Protein AF-A0A968QS56-F1 (afdb_monomer)

Radius of gyration: 32.61 Å; Cα contacts (8 Å, |Δi|>4): 14; chains: 1; bounding box: 81×59×66 Å

Sequence (95 aa):
NRLLIVIHHLVVDGVSWRILLEDIETAYRQSLAGKAVVLPEKSDSFKRWAEKMTRIAIPKNYSEKYHSGNRLNLFRSKQLQEITTPAFISKKTMN

Secondary structure (DSSP, 8-state):
--------GGG--HHHHHHHHHHHHHHHHHHHTTPPP-PPPP-S-HHHHHHHHHHHHS-TTHHHHS--TTTTSTTHHHHTTSSS-----------

pLDDT: mean 70.41, std 20.46, range [31.72, 93.31]

Mean predicted aligned error: 17.02 Å

Structure (mmCIF, N/CA/C/O backbone):
data_AF-A0A968QS56-F1
#
_entry.id   AF-A0A968QS56-F1
#
loop_
_atom_site.group_PDB
_atom_site.id
_atom_site.type_symbol
_atom_site.label_atom_id
_atom_site.label_alt_id
_atom_site.label_comp_id
_atom_site.label_asym_id
_atom_site.label_entity_id
_atom_site.label_seq_id
_atom_site.pdbx_PDB_ins_code
_atom_site.Cartn_x
_atom_site.Cartn_y
_atom_site.Cartn_z
_atom_site.occupancy
_atom_site.B_iso_or_equiv
_atom_site.auth_seq_id
_atom_site.auth_comp_id
_atom_site.auth_asym_id
_atom_site.auth_atom_id
_atom_site.pdbx_PDB_model_num
ATOM 1 N N . ASN A 1 1 ? -16.322 -10.943 11.974 1.00 66.25 1 ASN A N 1
ATOM 2 C CA . ASN A 1 1 ? -16.029 -10.125 10.776 1.00 66.25 1 ASN A CA 1
ATOM 3 C C . ASN A 1 1 ? -14.821 -10.660 10.042 1.00 66.25 1 ASN A C 1
ATOM 5 O O . ASN A 1 1 ? -13.826 -10.950 10.688 1.00 66.25 1 ASN A O 1
ATOM 9 N N . ARG A 1 2 ? -14.911 -10.801 8.716 1.00 85.56 2 ARG A N 1
ATOM 10 C CA . ARG A 1 2 ? -13.772 -11.104 7.837 1.00 85.56 2 ARG A CA 1
ATOM 11 C C . ARG A 1 2 ? -13.581 -9.920 6.888 1.00 85.56 2 ARG A C 1
ATOM 13 O O . ARG A 1 2 ? -14.578 -9.357 6.444 1.00 85.56 2 ARG A O 1
ATOM 20 N N . LEU A 1 3 ? -12.334 -9.550 6.611 1.00 86.06 3 LEU A N 1
ATOM 21 C CA . LEU A 1 3 ? -11.968 -8.488 5.672 1.00 86.06 3 LEU A CA 1
ATOM 22 C C . LEU A 1 3 ? -11.268 -9.122 4.466 1.00 86.06 3 LEU A C 1
ATOM 24 O O . LEU A 1 3 ? -10.367 -9.939 4.645 1.00 86.06 3 LEU A O 1
ATOM 28 N N . LEU A 1 4 ? -11.690 -8.751 3.259 1.00 89.12 4 LEU A N 1
ATOM 29 C CA . LEU A 1 4 ? -11.048 -9.139 2.006 1.00 89.12 4 LEU A CA 1
ATOM 30 C C . LEU A 1 4 ? -10.458 -7.888 1.353 1.00 89.12 4 LEU A C 1
ATOM 32 O O . LEU A 1 4 ? -11.156 -6.890 1.194 1.00 89.12 4 LEU A O 1
ATOM 36 N N . ILE A 1 5 ? -9.186 -7.962 0.966 1.00 88.19 5 ILE A N 1
ATOM 37 C CA . ILE A 1 5 ? -8.470 -6.893 0.268 1.00 88.19 5 ILE A CA 1
ATOM 38 C C . ILE A 1 5 ? -8.070 -7.433 -1.103 1.00 88.19 5 ILE A C 1
ATOM 40 O O . ILE A 1 5 ? -7.395 -8.456 -1.192 1.00 88.19 5 ILE A O 1
ATOM 44 N N . VAL A 1 6 ? -8.492 -6.748 -2.168 1.00 90.50 6 VAL A N 1
ATOM 45 C CA . VAL A 1 6 ? -8.154 -7.102 -3.553 1.00 90.50 6 VAL A CA 1
ATOM 46 C C . V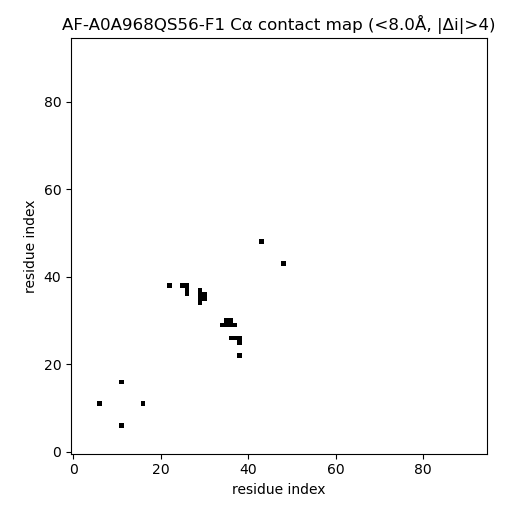AL A 1 6 ? -7.426 -5.928 -4.186 1.00 90.50 6 VAL A C 1
ATOM 48 O O . VAL A 1 6 ? -7.974 -4.833 -4.292 1.00 90.50 6 VAL A O 1
ATOM 51 N N . ILE A 1 7 ? -6.185 -6.165 -4.605 1.00 91.19 7 ILE A N 1
ATOM 52 C CA . ILE A 1 7 ? -5.333 -5.181 -5.273 1.00 91.19 7 ILE A CA 1
ATOM 53 C C . ILE A 1 7 ? -4.807 -5.815 -6.556 1.00 91.19 7 ILE A C 1
ATOM 55 O O . ILE A 1 7 ? -4.435 -6.987 -6.578 1.00 91.19 7 ILE A O 1
ATOM 59 N N . HIS A 1 8 ? -4.804 -5.044 -7.640 1.00 91.44 8 HIS A N 1
ATOM 60 C CA . HIS A 1 8 ? -4.368 -5.522 -8.946 1.00 91.44 8 HIS A CA 1
ATOM 61 C C . HIS A 1 8 ? -2.851 -5.793 -8.961 1.00 91.44 8 HIS A C 1
ATOM 63 O O . HIS A 1 8 ? -2.070 -4.957 -8.511 1.00 91.44 8 HIS A O 1
ATOM 69 N N . HIS A 1 9 ? -2.412 -6.925 -9.523 1.00 86.62 9 HIS A N 1
ATOM 70 C CA . HIS A 1 9 ? -0.999 -7.342 -9.498 1.00 86.62 9 HIS A CA 1
ATOM 71 C C . HIS A 1 9 ? -0.019 -6.369 -10.171 1.00 86.62 9 HIS A C 1
ATOM 73 O O . HIS A 1 9 ? 1.166 -6.399 -9.862 1.00 86.62 9 HIS A O 1
ATOM 79 N N . LEU A 1 10 ? -0.485 -5.475 -11.050 1.00 86.50 10 LEU A N 1
ATOM 80 C CA . LEU A 1 10 ? 0.387 -4.474 -11.682 1.00 86.50 10 LEU A CA 1
ATOM 81 C C . LEU A 1 10 ? 0.953 -3.441 -10.698 1.00 86.50 10 LEU A C 1
ATOM 83 O O . LEU A 1 10 ? 1.907 -2.749 -11.040 1.00 86.50 10 LEU A O 1
ATOM 87 N N . VAL A 1 11 ? 0.363 -3.309 -9.507 1.00 84.38 11 VAL A N 1
ATOM 88 C CA . VAL A 1 11 ? 0.756 -2.296 -8.516 1.00 84.38 11 VAL A CA 1
ATOM 89 C C . VAL A 1 11 ? 1.209 -2.894 -7.183 1.00 84.38 11 VAL A C 1
ATOM 91 O O . VAL A 1 11 ? 1.522 -2.139 -6.267 1.00 84.38 11 VAL A O 1
ATOM 94 N N . VAL A 1 12 ? 1.233 -4.226 -7.051 1.00 85.44 12 VAL A N 1
ATOM 95 C CA . VAL A 1 12 ? 1.577 -4.903 -5.794 1.00 85.44 12 VAL A CA 1
ATOM 96 C C . VAL A 1 12 ? 2.378 -6.181 -6.044 1.00 85.44 12 VAL A C 1
ATOM 98 O O . VAL A 1 12 ? 2.014 -7.013 -6.876 1.00 85.44 12 VAL A O 1
ATOM 101 N N . ASP A 1 13 ? 3.450 -6.356 -5.276 1.00 87.31 13 ASP A N 1
ATOM 102 C CA . ASP A 1 13 ? 4.265 -7.569 -5.222 1.00 87.31 13 ASP A CA 1
ATOM 103 C C . ASP A 1 13 ? 4.241 -8.197 -3.813 1.00 87.31 13 ASP A C 1
ATOM 105 O O . ASP A 1 13 ? 3.608 -7.688 -2.883 1.00 87.31 13 ASP A O 1
ATOM 109 N N . GLY A 1 14 ? 4.913 -9.339 -3.640 1.00 85.81 14 GLY A N 1
ATOM 110 C CA . GLY A 1 14 ? 4.949 -10.046 -2.353 1.00 85.81 14 GLY A CA 1
ATOM 111 C C . GLY A 1 14 ? 5.563 -9.234 -1.204 1.00 85.81 14 GLY A C 1
ATOM 112 O O . GLY A 1 14 ? 5.181 -9.425 -0.051 1.00 85.81 14 GLY A O 1
ATOM 113 N N . VAL A 1 15 ? 6.479 -8.305 -1.498 1.00 85.69 15 VAL A N 1
ATOM 114 C CA . VAL A 1 15 ? 7.084 -7.423 -0.487 1.00 85.69 15 VAL A CA 1
ATOM 115 C C . VAL A 1 15 ? 6.114 -6.303 -0.109 1.00 85.69 15 VAL A C 1
ATOM 117 O O . VAL A 1 15 ? 5.931 -6.025 1.075 1.00 85.69 15 VAL A O 1
ATOM 120 N N . SER A 1 16 ? 5.422 -5.726 -1.092 1.00 88.62 16 SER A N 1
ATOM 121 C CA . SER A 1 16 ? 4.410 -4.683 -0.899 1.00 88.62 16 SER A CA 1
ATOM 122 C C . SER A 1 16 ? 3.273 -5.151 0.007 1.00 88.62 16 SER A C 1
ATOM 124 O O . SER A 1 16 ? 2.801 -4.378 0.835 1.00 88.62 16 SER A O 1
ATOM 126 N N . TRP A 1 17 ? 2.864 -6.423 -0.084 1.00 88.94 17 TRP A N 1
ATOM 127 C CA . TRP A 1 17 ? 1.845 -6.984 0.810 1.00 88.94 17 TRP A CA 1
ATOM 128 C C . TRP A 1 17 ? 2.258 -6.978 2.283 1.00 88.94 17 TR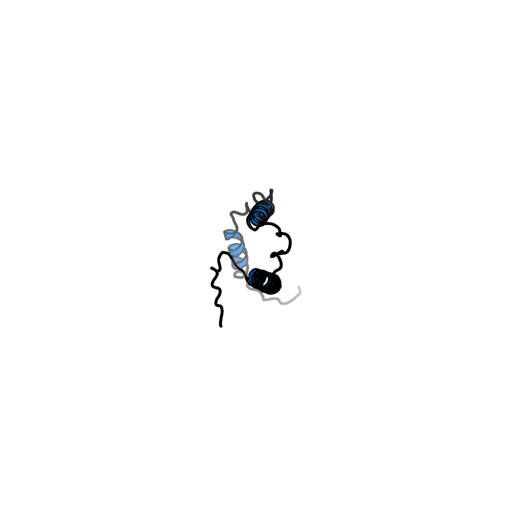P A C 1
ATOM 130 O O . TRP A 1 17 ? 1.414 -6.713 3.135 1.00 88.94 17 TRP A O 1
ATOM 140 N N . ARG A 1 18 ? 3.533 -7.237 2.600 1.00 89.25 18 ARG A N 1
ATOM 141 C CA . ARG A 1 18 ? 4.016 -7.196 3.990 1.00 89.25 18 ARG A CA 1
ATOM 142 C C . ARG A 1 18 ? 3.921 -5.785 4.560 1.00 89.25 18 ARG A C 1
ATOM 144 O O . ARG A 1 18 ? 3.341 -5.609 5.623 1.00 89.25 18 ARG A O 1
ATOM 151 N N . ILE A 1 19 ? 4.409 -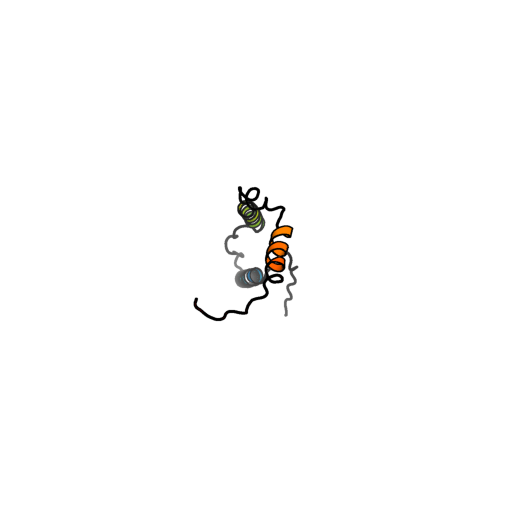4.802 3.805 1.00 89.19 19 ILE A N 1
ATOM 152 C CA . ILE A 1 19 ? 4.366 -3.385 4.193 1.00 89.19 19 ILE A CA 1
ATOM 153 C C . ILE A 1 19 ? 2.910 -2.934 4.373 1.00 89.19 19 ILE A C 1
ATOM 155 O O . ILE A 1 19 ? 2.563 -2.349 5.392 1.00 89.19 19 ILE A O 1
ATOM 159 N N . LEU A 1 20 ? 2.030 -3.279 3.426 1.00 89.75 20 LEU A N 1
ATOM 160 C CA . LEU A 1 20 ? 0.614 -2.917 3.487 1.00 89.75 20 LEU A CA 1
ATOM 161 C C . LEU A 1 20 ? -0.083 -3.493 4.730 1.00 89.75 20 LEU A C 1
ATOM 163 O O . LEU A 1 20 ? -0.863 -2.796 5.374 1.00 89.75 20 LEU A O 1
ATOM 167 N N . LEU A 1 21 ? 0.164 -4.763 5.062 1.00 90.38 21 LEU A N 1
ATOM 168 C CA . LEU A 1 21 ? -0.454 -5.402 6.225 1.00 90.38 21 LEU A CA 1
ATOM 169 C C . LEU A 1 21 ? 0.071 -4.820 7.545 1.00 90.38 21 LEU A C 1
ATOM 171 O O . LEU A 1 21 ? -0.732 -4.582 8.446 1.00 90.38 21 LEU A O 1
ATOM 175 N N . GLU A 1 22 ? 1.374 -4.542 7.638 1.00 89.94 22 GLU A N 1
ATOM 176 C CA . GLU A 1 22 ? 1.994 -3.885 8.799 1.00 89.94 22 GLU A CA 1
ATOM 177 C C . GLU A 1 22 ? 1.431 -2.464 9.016 1.00 89.94 22 GLU A C 1
ATOM 179 O O . GLU A 1 22 ? 1.078 -2.091 10.142 1.00 89.94 22 GLU A O 1
ATOM 184 N N . ASP A 1 23 ? 1.257 -1.690 7.940 1.00 91.25 23 ASP A N 1
ATOM 185 C CA . ASP A 1 23 ? 0.659 -0.351 7.992 1.00 91.25 23 ASP A CA 1
ATOM 186 C C . ASP A 1 23 ? -0.827 -0.398 8.386 1.00 91.25 23 ASP A C 1
ATOM 188 O O . ASP A 1 23 ? -1.276 0.402 9.213 1.00 91.25 23 ASP A O 1
ATOM 192 N N . ILE A 1 24 ? -1.598 -1.351 7.843 1.00 92.31 24 ILE A N 1
ATOM 193 C CA . ILE A 1 24 ? -3.016 -1.543 8.195 1.00 92.31 24 ILE A CA 1
ATOM 194 C C . ILE A 1 24 ? -3.160 -1.906 9.673 1.00 92.31 24 ILE A C 1
ATOM 196 O O . ILE A 1 24 ? -4.005 -1.331 10.363 1.00 92.31 24 ILE A O 1
ATOM 200 N N . GLU A 1 25 ? -2.346 -2.834 10.178 1.00 91.69 25 GLU A N 1
ATOM 201 C CA . GLU A 1 25 ? -2.356 -3.208 11.592 1.00 91.69 25 GLU A CA 1
ATOM 202 C C . GLU A 1 25 ? -2.026 -2.001 12.481 1.00 91.69 25 GLU A C 1
ATOM 204 O O . GLU A 1 25 ? -2.730 -1.728 13.460 1.00 91.69 25 GLU A O 1
ATOM 209 N N . THR A 1 26 ? -0.996 -1.239 12.114 1.00 91.56 26 THR A N 1
ATOM 210 C CA . THR A 1 26 ? -0.553 -0.053 12.856 1.00 91.56 26 THR A CA 1
ATOM 211 C C . THR A 1 26 ? -1.645 1.015 12.910 1.00 91.56 26 THR A C 1
ATOM 213 O O . THR A 1 26 ? -2.002 1.483 13.996 1.00 91.56 26 THR A O 1
ATOM 216 N N . ALA A 1 27 ? -2.231 1.355 11.760 1.00 92.00 27 ALA A N 1
ATOM 217 C CA . ALA A 1 27 ? -3.319 2.321 11.665 1.00 92.00 27 ALA A CA 1
ATOM 218 C C . ALA A 1 27 ? -4.558 1.867 12.448 1.00 92.00 27 ALA A C 1
ATOM 220 O O . ALA A 1 27 ? -5.167 2.663 13.165 1.00 92.00 27 ALA A O 1
ATOM 221 N N . TYR A 1 28 ? -4.905 0.579 12.369 1.00 92.19 28 TYR A N 1
ATOM 222 C CA . TYR A 1 28 ? -6.041 0.018 13.094 1.00 92.19 28 TYR A CA 1
ATOM 223 C C . TYR A 1 28 ? -5.847 0.097 14.613 1.00 92.19 28 TYR A C 1
ATOM 225 O O . TYR A 1 28 ? -6.746 0.540 15.328 1.00 92.19 28 TYR A O 1
ATOM 233 N N . ARG A 1 29 ? -4.657 -0.252 15.123 1.00 92.44 29 ARG A N 1
ATOM 234 C CA . ARG A 1 29 ? -4.346 -0.157 16.561 1.00 92.44 29 ARG A CA 1
ATOM 235 C C . ARG A 1 29 ? -4.337 1.286 17.061 1.00 92.44 29 ARG A C 1
ATOM 237 O O . ARG A 1 29 ? -4.842 1.547 18.152 1.00 92.44 29 ARG A O 1
ATOM 244 N N . GLN A 1 30 ? -3.789 2.222 16.287 1.00 92.75 30 GLN A N 1
ATOM 245 C CA . GLN A 1 30 ? -3.795 3.647 16.639 1.00 92.75 30 GLN A CA 1
ATOM 246 C C . GLN A 1 30 ? -5.222 4.212 16.650 1.00 92.75 30 GLN A C 1
ATOM 248 O O . GLN A 1 30 ? -5.596 4.889 17.607 1.00 92.75 30 GLN A O 1
ATOM 253 N N . SER A 1 31 ? -6.036 3.853 15.653 1.00 92.25 31 SER A N 1
ATOM 254 C CA . SER A 1 31 ? -7.445 4.247 15.569 1.00 92.25 31 SER A CA 1
ATOM 255 C C . SER A 1 31 ? -8.274 3.685 16.728 1.00 92.25 31 SER A C 1
ATOM 257 O O . SER A 1 31 ? -9.010 4.437 17.364 1.00 92.25 31 SER A O 1
ATOM 259 N N . LEU A 1 32 ? -8.094 2.405 17.078 1.00 93.31 32 LEU A N 1
ATOM 260 C CA . LEU A 1 32 ? -8.729 1.795 18.253 1.00 93.31 32 LEU A CA 1
ATOM 261 C C . LEU A 1 32 ? -8.334 2.484 19.564 1.00 93.31 32 LEU A C 1
ATOM 263 O O . LEU A 1 32 ? -9.148 2.587 20.476 1.00 93.31 32 LEU A O 1
ATOM 267 N N . ALA A 1 33 ? -7.095 2.966 19.661 1.00 93.31 33 ALA A N 1
ATOM 268 C CA . ALA A 1 33 ? -6.609 3.717 20.814 1.00 93.31 33 ALA A CA 1
ATOM 269 C C . ALA A 1 33 ? -7.044 5.198 20.813 1.00 93.31 33 ALA A C 1
ATOM 271 O O . ALA A 1 33 ? -6.606 5.949 21.685 1.00 93.31 33 ALA A O 1
ATOM 272 N N . GLY A 1 34 ? -7.848 5.640 19.835 1.00 91.81 34 GLY A N 1
ATOM 273 C CA . GLY A 1 34 ? -8.278 7.034 19.685 1.00 91.81 34 GLY A CA 1
ATOM 274 C C . GLY A 1 34 ? -7.146 8.002 19.322 1.00 91.81 34 GLY A C 1
ATOM 275 O O . GLY A 1 34 ? -7.283 9.209 19.505 1.00 91.81 34 GLY A O 1
ATOM 276 N N . LYS A 1 35 ? -6.008 7.488 18.843 1.00 89.00 35 LYS A N 1
ATOM 277 C CA . LYS A 1 35 ? -4.841 8.283 18.450 1.00 89.00 35 LYS A CA 1
ATOM 278 C C . LYS A 1 35 ? -4.915 8.627 16.965 1.00 89.00 35 LYS A C 1
ATOM 280 O O . LYS A 1 35 ? -5.451 7.864 16.163 1.00 89.00 35 LYS A O 1
ATOM 285 N N . ALA A 1 36 ? -4.335 9.768 16.595 1.00 89.12 36 ALA A N 1
ATOM 286 C CA . ALA A 1 36 ? -4.134 10.106 15.191 1.00 89.12 36 ALA A CA 1
ATOM 287 C C . ALA A 1 36 ? -3.243 9.049 14.516 1.00 89.12 36 ALA A C 1
ATOM 289 O O . ALA A 1 36 ? -2.264 8.595 15.113 1.00 89.12 36 ALA A O 1
ATOM 290 N N . VAL A 1 37 ? -3.593 8.664 13.285 1.00 91.06 37 VAL A N 1
ATOM 291 C CA . VAL A 1 37 ? -2.840 7.657 12.533 1.00 91.06 37 VAL A CA 1
ATOM 292 C C . VAL A 1 37 ? -1.529 8.263 12.028 1.00 91.06 37 VAL A C 1
ATOM 294 O O . VAL A 1 37 ? -1.543 9.220 11.257 1.00 91.06 37 VAL A O 1
ATOM 297 N N . VAL A 1 38 ? -0.404 7.694 12.453 1.00 89.38 38 VAL A N 1
ATOM 298 C CA . VAL A 1 38 ? 0.951 8.053 12.031 1.00 89.38 38 VAL A CA 1
ATOM 299 C C . VAL A 1 38 ? 1.620 6.798 11.487 1.00 89.38 38 VAL A C 1
ATOM 301 O O . VAL A 1 38 ? 1.844 5.833 12.223 1.00 89.38 38 VAL A O 1
ATOM 304 N N . LEU A 1 39 ? 1.920 6.832 10.191 1.00 89.44 39 LEU A N 1
ATOM 305 C CA . LEU A 1 39 ? 2.641 5.788 9.468 1.00 89.44 39 LEU A CA 1
ATOM 306 C C . LEU A 1 39 ? 4.111 6.191 9.270 1.00 89.44 39 LEU A C 1
ATOM 308 O O . LEU A 1 39 ? 4.427 7.383 9.369 1.00 89.44 39 LEU A O 1
ATOM 312 N N . PRO A 1 40 ? 5.007 5.228 8.989 1.00 83.38 40 PRO A N 1
ATOM 313 C CA . PRO A 1 40 ? 6.399 5.513 8.662 1.00 83.38 40 PRO A CA 1
ATOM 314 C C . PRO A 1 40 ? 6.537 6.489 7.485 1.00 83.38 40 PRO A C 1
ATOM 316 O O . PRO A 1 40 ? 5.645 6.614 6.640 1.00 83.38 40 PRO A O 1
ATOM 319 N N . GLU A 1 41 ? 7.677 7.178 7.409 1.00 83.50 41 GLU A N 1
ATOM 320 C CA . GLU A 1 41 ? 7.960 8.048 6.269 1.00 83.50 41 GLU A CA 1
ATOM 321 C C . GLU A 1 41 ? 7.958 7.263 4.952 1.00 83.50 41 GLU A C 1
ATOM 323 O O . GLU A 1 41 ? 8.386 6.109 4.876 1.00 83.50 41 GLU A O 1
ATOM 328 N N . LYS A 1 42 ? 7.481 7.913 3.887 1.00 80.06 42 LYS A N 1
ATOM 329 C CA . LYS A 1 42 ? 7.419 7.301 2.560 1.00 80.06 42 LYS A CA 1
ATOM 330 C C . LYS A 1 42 ? 8.827 6.977 2.066 1.00 80.06 42 LYS A C 1
ATOM 332 O O . LYS A 1 42 ? 9.686 7.855 2.014 1.00 80.06 42 LYS A O 1
ATOM 337 N N . SER A 1 43 ? 9.028 5.744 1.612 1.00 79.94 43 SER A N 1
ATOM 338 C CA . SER A 1 43 ? 10.220 5.368 0.854 1.00 79.94 43 SER A CA 1
ATOM 339 C C . SER A 1 43 ? 10.248 6.044 -0.525 1.00 79.94 43 SER A C 1
ATOM 341 O O . SER A 1 43 ? 9.293 6.708 -0.943 1.00 79.94 43 SER A O 1
ATOM 343 N N . ASP A 1 44 ? 11.337 5.839 -1.273 1.00 79.00 44 ASP A N 1
ATOM 344 C CA . ASP A 1 44 ? 11.444 6.286 -2.664 1.00 79.00 44 ASP A CA 1
ATOM 345 C C . ASP A 1 44 ? 10.218 5.850 -3.479 1.00 79.00 44 ASP A C 1
ATOM 347 O O . ASP A 1 44 ? 9.802 4.691 -3.449 1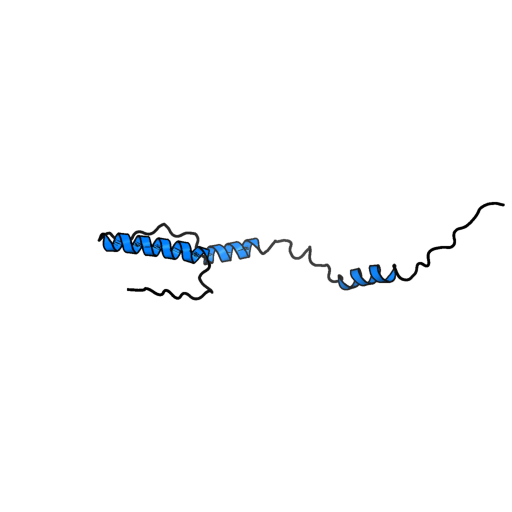.00 79.00 44 ASP A O 1
ATOM 351 N N . SER A 1 45 ? 9.631 6.793 -4.218 1.00 83.12 45 SER A N 1
ATOM 352 C CA . SER A 1 45 ? 8.459 6.504 -5.037 1.00 83.12 45 SER A CA 1
ATOM 353 C C . SER A 1 45 ? 8.813 5.561 -6.188 1.00 83.12 45 SER A C 1
ATOM 355 O O . SER A 1 45 ? 9.889 5.657 -6.787 1.00 83.12 45 SER A O 1
ATOM 357 N N . PHE A 1 46 ? 7.863 4.699 -6.563 1.00 79.69 46 PHE A N 1
ATOM 358 C CA . PHE A 1 46 ? 8.008 3.783 -7.699 1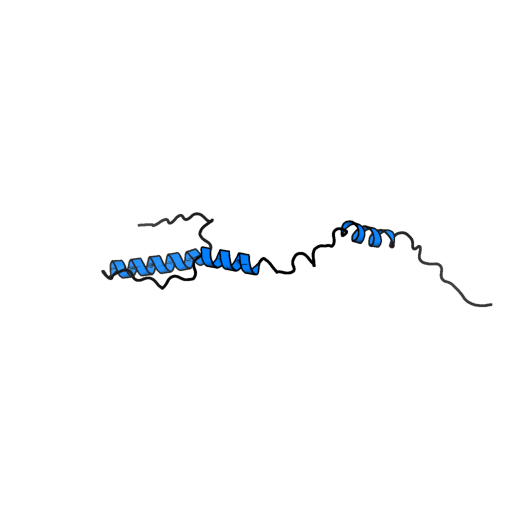.00 79.69 46 PHE A CA 1
ATOM 359 C C . PHE A 1 46 ? 8.451 4.505 -8.984 1.00 79.69 46 PHE A C 1
ATOM 361 O O . PHE A 1 46 ? 9.338 4.039 -9.696 1.00 79.69 46 PHE A O 1
ATOM 368 N N . LYS A 1 47 ? 7.906 5.704 -9.234 1.00 82.62 47 LYS A N 1
ATOM 369 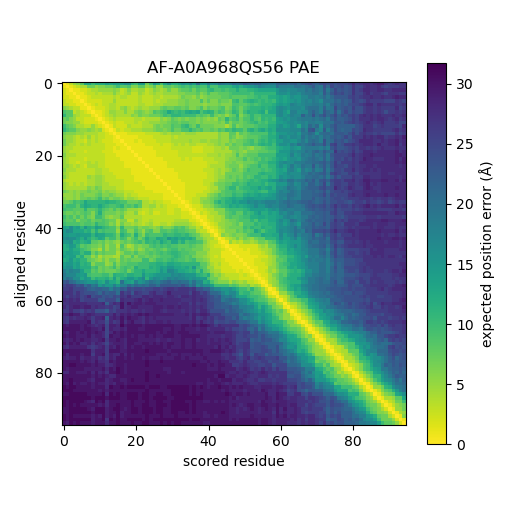C CA . LYS A 1 47 ? 8.293 6.564 -10.361 1.00 82.62 47 LYS A CA 1
ATOM 370 C C . LYS A 1 47 ? 9.787 6.903 -10.342 1.00 82.62 47 LYS A C 1
ATOM 372 O O . LYS A 1 47 ? 10.472 6.710 -11.342 1.00 82.62 47 LYS A O 1
ATOM 377 N N . ARG A 1 48 ? 10.301 7.373 -9.202 1.00 81.56 48 ARG A N 1
ATOM 378 C CA . ARG A 1 48 ? 11.711 7.763 -9.068 1.00 81.56 48 ARG A CA 1
ATOM 379 C C . ARG A 1 48 ? 12.641 6.556 -9.215 1.00 81.56 48 ARG A C 1
ATOM 381 O O . ARG A 1 48 ? 13.715 6.674 -9.805 1.00 81.56 48 ARG A O 1
ATOM 388 N N . TRP A 1 49 ? 12.224 5.388 -8.730 1.00 82.56 49 TRP A N 1
ATOM 389 C CA . TRP A 1 49 ? 12.944 4.137 -8.960 1.00 82.56 49 TRP A CA 1
ATOM 390 C C . TRP A 1 49 ? 12.975 3.751 -10.448 1.00 82.56 49 TRP A C 1
ATOM 392 O O . TRP A 1 49 ? 14.048 3.454 -10.971 1.00 82.56 49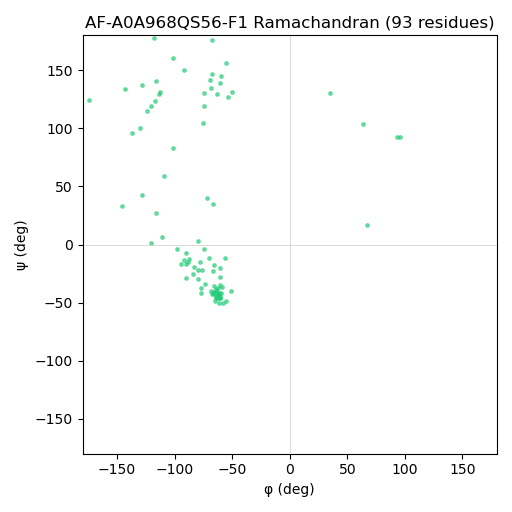 TRP A O 1
ATOM 402 N N . ALA A 1 50 ? 11.845 3.835 -11.156 1.00 82.56 50 ALA A N 1
ATOM 403 C CA . ALA A 1 50 ? 11.755 3.510 -12.583 1.00 82.56 50 ALA A CA 1
ATOM 404 C C . ALA A 1 50 ? 12.602 4.455 -13.460 1.00 82.56 50 ALA A C 1
ATOM 406 O O . ALA A 1 50 ? 13.303 4.020 -14.380 1.00 82.56 50 ALA A O 1
ATOM 407 N N . GLU A 1 51 ? 12.612 5.749 -13.135 1.00 84.38 51 GLU A N 1
ATOM 408 C CA . GLU A 1 51 ? 13.478 6.742 -13.782 1.00 84.38 51 GLU A CA 1
ATOM 409 C C . GLU A 1 51 ? 14.965 6.420 -13.562 1.00 84.38 51 GLU A C 1
ATOM 411 O O . GLU A 1 51 ? 15.778 6.501 -14.489 1.00 84.38 51 GLU A O 1
ATOM 416 N N . LYS A 1 52 ? 15.338 6.005 -12.343 1.00 83.38 52 LYS A N 1
ATOM 417 C CA . LYS A 1 52 ? 16.712 5.603 -12.013 1.00 83.38 52 LYS A CA 1
ATOM 418 C C . LYS A 1 52 ? 17.119 4.313 -12.731 1.00 83.38 52 LYS A C 1
ATOM 420 O O . LYS A 1 52 ? 18.221 4.258 -13.275 1.00 83.38 52 LYS A O 1
ATOM 425 N N . MET A 1 53 ? 16.232 3.320 -12.786 1.00 79.50 53 MET A N 1
ATOM 426 C CA . MET A 1 53 ? 16.410 2.079 -13.549 1.00 79.50 53 MET A CA 1
ATOM 427 C C . MET A 1 53 ? 16.688 2.373 -15.025 1.00 79.50 53 MET A C 1
ATOM 429 O O . MET A 1 53 ? 17.681 1.895 -15.563 1.00 79.50 53 MET A O 1
ATOM 433 N N . THR A 1 54 ? 15.883 3.232 -15.657 1.00 79.81 54 THR A N 1
ATOM 434 C CA . THR A 1 54 ? 16.053 3.613 -17.073 1.00 79.81 54 THR A CA 1
ATOM 435 C C . THR A 1 54 ? 17.412 4.265 -17.326 1.00 79.81 54 THR A C 1
ATOM 437 O O . THR A 1 54 ? 18.095 3.946 -18.296 1.00 79.81 54 THR A O 1
ATOM 440 N N . ARG A 1 55 ? 17.853 5.140 -16.416 1.00 73.44 55 ARG A N 1
ATOM 441 C CA . ARG A 1 55 ? 19.161 5.804 -16.509 1.00 73.44 55 ARG A CA 1
ATOM 442 C C . ARG A 1 55 ? 20.333 4.824 -16.417 1.00 73.44 55 ARG A C 1
ATOM 444 O O . ARG A 1 55 ? 21.331 5.020 -17.099 1.00 73.44 55 ARG A O 1
ATOM 451 N N . ILE A 1 56 ? 20.230 3.804 -15.564 1.00 76.81 56 ILE A N 1
ATOM 452 C CA . ILE A 1 56 ? 21.275 2.783 -15.387 1.00 76.81 56 ILE A CA 1
ATOM 453 C C . ILE A 1 56 ? 21.250 1.769 -16.542 1.00 76.81 56 ILE A C 1
ATOM 455 O O . ILE A 1 56 ? 22.302 1.330 -17.000 1.00 76.81 56 ILE A O 1
ATOM 459 N N . ALA A 1 57 ? 20.058 1.420 -17.034 1.00 72.19 57 ALA A N 1
ATOM 460 C CA . ALA A 1 57 ? 19.849 0.422 -18.080 1.00 72.19 57 ALA A CA 1
ATOM 461 C C . ALA A 1 57 ? 20.324 0.861 -19.476 1.00 72.19 57 ALA A C 1
ATOM 463 O O . ALA A 1 57 ? 20.449 0.009 -20.354 1.00 72.19 57 ALA A O 1
ATOM 464 N N . ILE A 1 58 ? 20.649 2.145 -19.678 1.00 61.72 58 ILE A N 1
ATOM 465 C CA . ILE A 1 58 ? 21.299 2.651 -20.895 1.00 61.72 58 ILE A CA 1
ATOM 466 C C . ILE A 1 58 ? 22.805 2.863 -20.631 1.00 61.72 58 ILE A C 1
ATOM 468 O O . ILE A 1 58 ? 23.243 3.981 -20.351 1.00 61.72 58 ILE A O 1
ATOM 472 N N . PRO A 1 59 ? 23.654 1.823 -20.731 1.00 57.25 59 PRO A N 1
ATOM 473 C CA . PRO A 1 59 ? 25.084 2.003 -20.905 1.00 57.25 59 PRO A CA 1
ATOM 474 C C . PRO A 1 59 ? 25.361 2.899 -22.106 1.00 57.25 59 PRO A C 1
ATOM 476 O O . PRO A 1 59 ? 24.944 2.605 -23.227 1.00 57.25 59 PRO A O 1
ATOM 479 N N . LYS A 1 60 ? 26.147 3.953 -21.878 1.00 57.03 60 LYS A N 1
ATOM 480 C CA . LYS A 1 60 ? 26.645 4.870 -22.917 1.00 57.03 60 LYS A CA 1
ATOM 481 C C . LYS A 1 60 ? 27.424 4.175 -24.054 1.00 57.03 60 LYS A C 1
ATOM 483 O O . LYS A 1 60 ? 27.622 4.798 -25.085 1.00 57.03 60 LYS A O 1
ATOM 488 N N . ASN A 1 61 ? 27.785 2.893 -23.904 1.00 56.50 61 ASN A N 1
ATOM 489 C CA . ASN A 1 61 ? 28.540 2.091 -24.880 1.00 56.50 61 ASN A CA 1
ATOM 490 C C . ASN A 1 61 ? 27.759 0.885 -25.452 1.00 56.50 61 ASN A C 1
ATOM 492 O O . ASN A 1 61 ? 28.359 -0.115 -25.848 1.00 56.50 61 ASN A O 1
ATOM 496 N N . TYR A 1 62 ? 26.421 0.928 -25.512 1.00 53.06 62 TYR A N 1
ATOM 497 C CA . TYR A 1 62 ? 25.654 -0.161 -26.149 1.00 53.06 62 TYR A CA 1
ATOM 498 C C . TYR A 1 62 ? 25.874 -0.267 -27.671 1.00 53.06 62 TYR A C 1
ATOM 500 O O . TYR A 1 62 ? 25.692 -1.344 -28.234 1.00 53.06 62 TYR A O 1
ATOM 508 N N . SER A 1 63 ? 26.298 0.802 -28.352 1.00 52.88 63 SER A N 1
ATOM 509 C CA . SER A 1 63 ? 26.506 0.788 -29.808 1.00 52.88 63 SER A CA 1
ATOM 510 C C . SER A 1 63 ? 27.782 0.063 -30.249 1.00 52.88 63 SER A C 1
ATOM 512 O O . SER A 1 63 ? 27.833 -0.419 -31.378 1.00 52.88 63 SER A O 1
ATOM 514 N N . GLU A 1 64 ? 28.783 -0.088 -29.378 1.00 52.94 64 GLU A N 1
ATOM 515 C CA . GLU A 1 64 ? 30.087 -0.642 -29.770 1.00 52.94 64 GLU A CA 1
ATOM 516 C C . GLU A 1 64 ? 30.153 -2.173 -29.624 1.00 52.94 64 GLU A C 1
ATOM 518 O O . GLU A 1 64 ? 30.819 -2.854 -30.400 1.00 52.94 64 GLU A O 1
ATOM 523 N N . LYS A 1 65 ? 29.384 -2.760 -28.693 1.00 49.84 65 LYS A N 1
ATOM 524 C CA . LYS A 1 65 ? 29.433 -4.210 -28.415 1.00 49.84 65 LYS A CA 1
ATOM 525 C C . LYS A 1 65 ? 28.494 -5.067 -29.280 1.00 49.84 65 LYS A C 1
ATOM 527 O O . LYS A 1 65 ? 28.671 -6.282 -29.347 1.00 49.84 65 LYS A O 1
ATOM 532 N N . TYR A 1 66 ? 27.516 -4.465 -29.962 1.00 49.06 66 TYR A N 1
ATOM 533 C CA . TYR A 1 66 ? 26.509 -5.191 -30.756 1.00 49.06 66 TYR A CA 1
ATOM 534 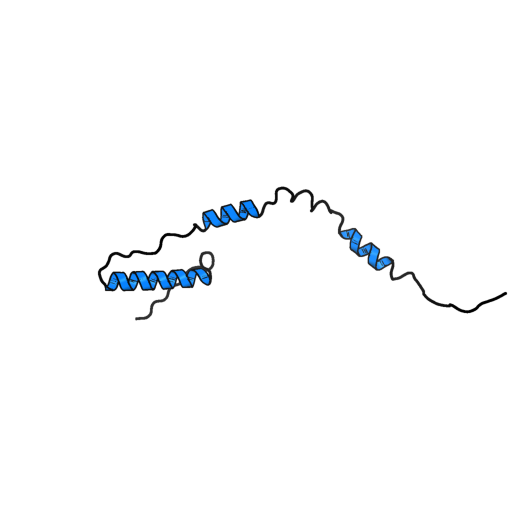C C . TYR A 1 66 ? 26.633 -5.003 -32.276 1.00 49.06 66 TYR A C 1
ATOM 536 O O . TYR A 1 66 ? 25.844 -5.578 -33.021 1.00 49.06 66 TYR A O 1
ATOM 544 N N . HIS A 1 67 ? 27.688 -4.337 -32.761 1.00 47.44 67 HIS A N 1
ATOM 545 C CA . HIS A 1 67 ? 28.094 -4.349 -34.177 1.00 47.44 67 HIS A CA 1
ATOM 546 C C . HIS A 1 67 ? 28.709 -5.702 -34.617 1.00 47.44 67 HIS A C 1
ATOM 548 O O . HIS A 1 67 ? 29.666 -5.756 -35.379 1.00 47.44 67 HIS A O 1
ATOM 554 N N . SER A 1 68 ? 28.153 -6.833 -34.169 1.00 50.28 68 SER A N 1
ATOM 555 C CA . SER A 1 68 ? 28.453 -8.158 -34.734 1.00 50.28 68 SER A CA 1
ATOM 556 C C . SER A 1 68 ? 27.248 -8.687 -35.513 1.00 50.28 68 SER A C 1
ATOM 558 O O . SER A 1 68 ? 26.718 -9.767 -35.254 1.00 50.28 68 SER A O 1
ATOM 560 N N . GLY A 1 69 ? 26.840 -7.926 -36.532 1.00 52.59 69 GLY A N 1
ATOM 561 C CA . GLY A 1 69 ? 25.871 -8.327 -37.559 1.00 52.59 69 GLY A CA 1
ATOM 562 C C . GLY A 1 69 ? 26.360 -9.454 -38.482 1.00 52.59 69 GLY A C 1
ATOM 563 O O . GLY A 1 69 ? 26.039 -9.453 -39.660 1.00 52.59 69 GLY A O 1
ATOM 564 N N . ASN A 1 70 ? 27.150 -10.408 -37.975 1.00 50.66 70 ASN A N 1
ATOM 565 C CA . ASN A 1 70 ? 27.606 -11.577 -38.732 1.00 50.66 70 ASN A CA 1
ATOM 566 C C . ASN A 1 70 ? 27.739 -12.849 -37.867 1.00 50.66 70 ASN A C 1
ATOM 568 O O . ASN A 1 70 ? 28.587 -13.708 -38.106 1.00 50.66 70 ASN A O 1
ATOM 572 N N . ARG A 1 71 ? 26.879 -13.015 -36.851 1.00 51.84 71 ARG A N 1
ATOM 573 C CA . ARG A 1 71 ? 26.844 -14.235 -36.013 1.00 51.84 71 ARG A CA 1
ATOM 574 C C . ARG A 1 71 ? 26.227 -15.470 -36.685 1.00 51.84 71 ARG A C 1
ATOM 576 O O . ARG A 1 71 ? 26.283 -16.549 -36.101 1.00 51.84 71 ARG A O 1
ATOM 583 N N . LEU A 1 72 ? 25.708 -15.348 -37.906 1.00 51.62 72 LEU A N 1
ATOM 584 C CA . LEU A 1 72 ? 25.250 -16.491 -38.707 1.00 51.62 72 LEU A CA 1
ATOM 585 C C . LEU A 1 72 ? 26.399 -17.265 -39.378 1.00 51.62 72 LEU A C 1
ATOM 587 O O . LEU A 1 72 ? 26.215 -18.423 -39.740 1.00 51.62 72 LEU A O 1
ATOM 591 N N . ASN A 1 73 ? 27.607 -16.693 -39.452 1.00 48.66 73 ASN A N 1
ATOM 592 C CA . ASN A 1 73 ? 28.769 -17.373 -40.040 1.00 48.66 73 ASN A CA 1
ATOM 593 C C . ASN A 1 73 ? 29.620 -18.152 -39.022 1.00 48.66 73 ASN A C 1
ATOM 595 O O . ASN A 1 73 ? 30.434 -18.982 -39.420 1.00 48.66 73 ASN A O 1
ATOM 599 N N . LEU A 1 74 ? 29.421 -17.946 -37.713 1.00 53.19 74 LEU A N 1
ATOM 600 C CA . LEU A 1 74 ? 30.271 -18.568 -36.687 1.00 53.19 74 LEU A CA 1
ATOM 601 C C . LEU A 1 74 ? 29.906 -20.035 -36.391 1.00 53.19 74 LEU A C 1
ATOM 603 O O . LEU A 1 74 ? 30.746 -20.792 -35.914 1.00 53.19 74 LEU A O 1
ATOM 607 N N . PHE A 1 75 ? 28.678 -20.460 -36.704 1.00 50.09 75 PHE A N 1
ATOM 608 C CA . PHE A 1 75 ? 28.234 -21.845 -36.492 1.00 50.09 75 PHE A CA 1
ATOM 609 C C . PHE A 1 75 ? 28.391 -22.741 -37.729 1.00 50.09 75 PHE A C 1
ATOM 611 O O . PHE A 1 75 ? 28.416 -23.960 -37.596 1.00 50.09 75 PHE A O 1
ATOM 618 N N . ARG A 1 76 ? 28.573 -22.166 -38.927 1.00 46.09 76 ARG A N 1
ATOM 619 C CA . ARG A 1 76 ? 28.770 -22.939 -40.167 1.00 46.09 76 ARG A CA 1
ATOM 620 C C . ARG A 1 76 ? 30.229 -23.362 -40.387 1.00 46.09 76 ARG A C 1
ATOM 622 O O . ARG A 1 76 ? 30.464 -24.376 -41.035 1.00 46.09 76 ARG A O 1
ATOM 629 N N . SER A 1 77 ? 31.203 -22.640 -39.823 1.00 45.97 77 SER A N 1
ATOM 630 C CA . SER A 1 77 ? 32.629 -22.978 -39.963 1.00 45.97 77 SER A CA 1
ATOM 631 C C . SER A 1 77 ? 33.098 -24.095 -39.025 1.00 45.97 77 SER A C 1
ATOM 633 O O . SER A 1 77 ? 33.974 -24.862 -39.412 1.00 45.97 77 SER A O 1
ATOM 635 N N . LYS A 1 78 ? 32.497 -24.249 -37.835 1.00 49.09 78 LYS A N 1
ATOM 636 C CA . LYS A 1 78 ? 32.841 -25.353 -36.917 1.00 49.09 78 LYS A CA 1
ATOM 637 C C . LYS A 1 78 ? 32.307 -26.709 -37.375 1.00 49.09 78 LYS A C 1
ATOM 639 O O . LYS A 1 78 ? 32.984 -27.709 -37.191 1.00 49.09 78 LYS A O 1
ATOM 644 N N . GLN A 1 79 ? 31.140 -26.748 -38.017 1.00 49.06 79 GLN A N 1
ATOM 645 C CA . GLN A 1 79 ? 30.520 -28.017 -38.405 1.00 49.06 79 GLN A CA 1
ATOM 646 C C . GLN A 1 79 ? 31.069 -28.591 -39.723 1.00 49.06 79 GLN A C 1
ATOM 648 O O . GLN A 1 79 ? 30.960 -29.788 -39.956 1.00 49.06 79 GLN A O 1
ATOM 653 N N . LEU A 1 80 ? 31.704 -27.773 -40.572 1.00 45.53 80 LEU A N 1
ATOM 654 C CA . LEU A 1 80 ? 32.306 -28.234 -41.832 1.00 45.53 80 LEU A CA 1
ATOM 655 C C . LEU A 1 80 ? 33.776 -28.674 -41.708 1.00 45.53 80 LEU A C 1
ATOM 657 O O . LEU A 1 80 ? 34.304 -29.225 -42.666 1.00 45.53 80 LEU A O 1
ATOM 661 N N . GLN A 1 81 ? 34.436 -28.482 -40.558 1.00 47.88 81 GLN A N 1
ATOM 662 C CA . GLN A 1 81 ? 35.797 -28.999 -40.335 1.00 47.88 81 GLN A CA 1
ATOM 663 C C . GLN A 1 81 ? 35.832 -30.410 -39.720 1.00 47.88 81 GLN A C 1
ATOM 665 O O . GLN A 1 81 ? 36.850 -31.087 -39.834 1.00 47.88 81 GLN A O 1
ATOM 670 N N . GLU A 1 82 ? 34.732 -30.896 -39.134 1.00 45.78 82 GLU A N 1
ATOM 671 C CA . GLU A 1 82 ? 34.684 -32.238 -38.521 1.00 45.78 82 GLU A CA 1
ATOM 672 C C . GLU A 1 82 ? 34.314 -33.367 -39.499 1.00 45.78 82 GLU A C 1
ATOM 674 O O . GLU A 1 82 ? 34.518 -34.534 -39.183 1.00 45.78 82 GLU A O 1
ATOM 679 N N . ILE A 1 83 ? 33.833 -33.055 -40.709 1.00 42.59 83 ILE A N 1
ATOM 680 C CA . ILE A 1 83 ? 33.362 -34.070 -41.677 1.00 42.59 83 ILE A CA 1
ATOM 681 C C . ILE A 1 83 ? 34.400 -34.460 -42.744 1.00 42.59 83 ILE A C 1
ATOM 683 O O . ILE A 1 83 ? 34.148 -35.366 -43.534 1.00 42.59 83 ILE A O 1
ATOM 687 N N . THR A 1 84 ? 35.578 -33.828 -42.771 1.00 44.72 84 THR A N 1
ATOM 688 C CA . THR A 1 84 ? 36.619 -34.069 -43.797 1.00 44.72 84 THR A CA 1
ATOM 689 C C . THR A 1 84 ? 38.002 -34.358 -43.216 1.00 44.72 84 THR A C 1
ATOM 691 O O . THR A 1 84 ? 39.008 -33.884 -43.734 1.00 44.72 84 THR A O 1
ATOM 694 N N . THR A 1 85 ? 38.078 -35.179 -42.167 1.00 40.34 85 THR A N 1
ATOM 695 C CA . THR A 1 85 ? 39.345 -35.837 -41.806 1.00 40.34 85 THR A CA 1
ATOM 696 C C . THR A 1 85 ? 39.118 -37.336 -41.604 1.00 40.34 85 THR A C 1
ATOM 698 O O . THR A 1 85 ? 38.662 -37.735 -40.534 1.00 40.34 85 THR A O 1
ATOM 701 N N . PRO A 1 86 ? 39.433 -38.208 -42.580 1.00 38.34 86 PRO A N 1
ATOM 702 C CA . PRO A 1 86 ? 39.616 -39.617 -42.282 1.00 38.34 86 PRO A CA 1
ATOM 703 C C . PRO A 1 86 ? 40.973 -39.772 -41.589 1.00 38.34 86 PRO A C 1
ATOM 705 O O .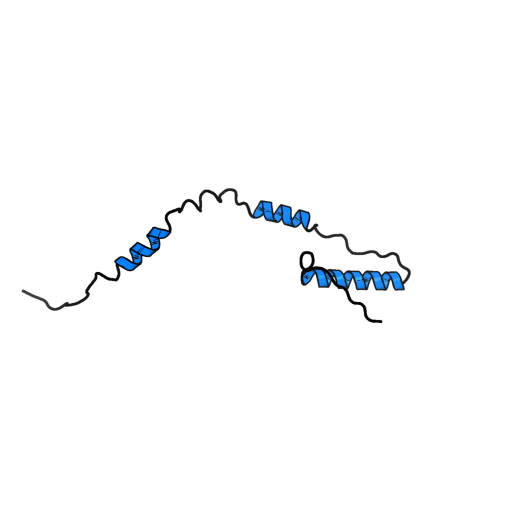 PRO A 1 86 ? 42.033 -39.677 -42.207 1.00 38.34 86 PRO A O 1
ATOM 708 N N . ALA A 1 87 ? 40.943 -39.980 -40.276 1.00 42.12 87 ALA A N 1
ATOM 709 C CA . ALA A 1 87 ? 42.104 -40.461 -39.555 1.00 42.12 87 ALA A CA 1
ATOM 710 C C . ALA A 1 87 ? 42.388 -41.925 -39.941 1.00 42.12 87 ALA A C 1
ATOM 712 O O . ALA A 1 87 ? 41.480 -42.752 -39.978 1.00 42.12 87 ALA A O 1
ATOM 713 N N . PHE A 1 88 ? 43.685 -42.230 -40.058 1.00 36.41 88 PHE A N 1
ATOM 714 C CA . PHE A 1 88 ? 44.305 -43.499 -39.653 1.00 36.41 88 PHE A CA 1
ATOM 715 C C . PHE A 1 88 ? 44.519 -44.594 -40.717 1.00 36.41 88 PHE A C 1
ATOM 717 O O . PHE A 1 88 ? 43.726 -45.516 -40.826 1.00 36.41 88 PHE A O 1
ATOM 724 N N . ILE A 1 89 ? 45.709 -44.608 -41.341 1.00 35.62 89 ILE A N 1
ATOM 725 C CA . ILE A 1 89 ? 46.629 -45.760 -41.228 1.00 35.62 89 ILE A CA 1
ATOM 726 C C . ILE A 1 89 ? 48.052 -45.222 -41.017 1.00 35.62 89 ILE A C 1
ATOM 728 O O . ILE A 1 89 ? 48.769 -44.877 -41.950 1.00 35.62 89 ILE A O 1
ATOM 732 N N . SER A 1 90 ? 48.453 -45.158 -39.748 1.00 35.84 90 SER A N 1
ATOM 733 C CA . SER A 1 90 ? 49.857 -45.236 -39.347 1.00 35.84 90 SER A CA 1
ATOM 734 C C . SER A 1 90 ? 50.307 -46.687 -39.485 1.00 35.84 90 SER A C 1
ATOM 736 O O . SER A 1 90 ? 49.626 -47.566 -38.952 1.00 35.84 90 SER A O 1
ATOM 738 N N . LYS A 1 91 ? 51.449 -46.932 -40.143 1.00 38.03 91 LYS A N 1
ATOM 739 C CA . LYS A 1 91 ? 52.473 -47.873 -39.659 1.00 38.03 91 LYS A CA 1
ATOM 740 C C . LYS A 1 91 ? 53.742 -47.869 -40.530 1.00 38.03 91 LYS A C 1
ATOM 742 O O . LYS A 1 91 ? 53.704 -48.252 -41.690 1.00 38.03 91 LYS A O 1
ATOM 747 N N . LYS A 1 92 ? 54.861 -47.621 -39.833 1.00 37.88 92 LYS A N 1
ATOM 748 C CA . LYS A 1 92 ? 56.088 -48.446 -39.840 1.00 37.88 92 LYS A CA 1
ATOM 749 C C . LYS A 1 92 ? 57.218 -48.081 -40.830 1.00 37.88 92 LYS A C 1
ATOM 751 O O . LYS A 1 92 ? 57.269 -48.568 -41.945 1.00 37.88 92 LYS A O 1
ATOM 756 N N . THR A 1 93 ? 58.138 -47.255 -40.312 1.00 35.75 93 THR A N 1
ATOM 757 C CA . THR A 1 93 ? 59.619 -47.390 -40.287 1.00 35.75 93 THR A CA 1
ATOM 758 C C . THR A 1 93 ? 60.387 -48.031 -41.456 1.00 35.75 93 THR A C 1
ATOM 760 O O . THR A 1 93 ? 60.193 -49.209 -41.736 1.00 35.75 93 THR A O 1
ATOM 763 N N . MET A 1 94 ? 61.425 -47.286 -41.874 1.00 31.72 94 MET A N 1
ATOM 764 C CA . MET A 1 94 ? 62.760 -47.700 -42.362 1.00 31.72 94 MET A CA 1
ATOM 765 C C . MET A 1 94 ? 62.826 -48.528 -43.654 1.00 31.72 94 MET A C 1
ATOM 767 O O . MET A 1 94 ? 62.626 -49.738 -43.637 1.00 31.72 94 MET A O 1
ATOM 771 N N . ASN A 1 95 ? 63.216 -47.889 -44.761 1.00 35.19 95 ASN A N 1
ATOM 772 C CA . ASN A 1 95 ? 64.610 -47.770 -45.222 1.00 35.19 95 ASN A CA 1
ATOM 773 C C . ASN A 1 95 ? 64.719 -46.675 -46.288 1.00 35.19 95 ASN A C 1
ATOM 775 O O . ASN A 1 95 ? 63.697 -46.431 -46.967 1.00 35.19 95 ASN A O 1
#

Solvent-accessible surface area (backbone atoms only — not comparable to full-atom values): 6546 Å² total; per-residue (Å²): 141,85,88,87,87,88,77,64,70,93,82,49,52,83,66,50,52,54,55,53,52,53,50,50,53,52,39,50,56,30,48,75,70,73,42,81,72,80,76,79,83,83,71,88,50,71,67,60,52,52,56,50,48,55,61,64,73,54,58,94,62,61,75,74,80,64,75,62,92,59,70,80,58,67,64,57,60,64,64,64,63,73,78,75,67,88,80,84,86,85,82,84,81,88,134

Foldseek 3Di:
DDDDDDDDPVVDDPVNVVLVVVLVVQQVVCVVVVHDRDDDDDDDDPVNVVVVVVVVVDDPPPPPPPPCPPPVPPVVVVVVVVPPDDDDDDDDDDD